Protein AF-A0A376MJS4-F1 (afdb_monomer_lite)

Secondary structure (DSSP, 8-state):
----GGG---TT---EEE-SS---HHHHHHHHHHHGGGT--GGGEEEEE--GGGSS-SEEPPTT-------------

Organism: Escherichia coli (NCBI:txid562)

Radius of gyration: 15.2 Å; chains: 1; bounding box: 41×35×37 Å

InterPro domains:
  IPR042099 ANL, N-terminal domain [G3DSA:3.40.50.12780] (1-76)

Foldseek 3Di:
DPDPLVPAACLVLQADEDEPDPDDPVVLVVVCVSCVVRVDDQLNYKYFYADVVRVGTDDIDDGSRGDDDDDDDPPDD

Sequence (77 aa):
MKKDLAELDLSCWRVAGIGAEPISAEQLHQFAECFRQVNFDDKTFMPCYGLAENALAVSFSDEASGVVVNEVESRHP

pLDDT: mean 87.83, std 10.85, range [41.56, 97.44]

Structure (mmCIF, N/CA/C/O backbone):
data_AF-A0A376MJS4-F1
#
_entry.id   AF-A0A376MJS4-F1
#
loop_
_atom_site.group_PDB
_atom_site.id
_atom_site.type_symbol
_atom_site.label_atom_id
_atom_site.label_alt_id
_atom_site.label_comp_id
_atom_site.label_asym_id
_atom_site.label_entity_id
_atom_site.label_seq_id
_atom_site.pdbx_PDB_ins_code
_atom_site.Cartn_x
_atom_site.Cartn_y
_atom_site.Cartn_z
_atom_site.occupancy
_atom_site.B_iso_or_equiv
_atom_site.auth_seq_id
_atom_site.auth_comp_id
_atom_site.auth_asym_id
_atom_site.auth_atom_id
_atom_site.pdbx_PDB_model_num
ATOM 1 N N . MET A 1 1 ? 4.942 17.038 16.248 1.00 41.56 1 MET A N 1
ATOM 2 C CA . MET A 1 1 ? 3.849 17.836 15.655 1.00 41.56 1 MET A CA 1
ATOM 3 C C . MET A 1 1 ? 2.614 16.942 15.554 1.00 41.56 1 MET A C 1
ATOM 5 O O . MET A 1 1 ? 2.469 16.242 14.565 1.00 41.56 1 MET A O 1
ATOM 9 N N . LYS A 1 2 ? 1.777 16.878 16.601 1.00 52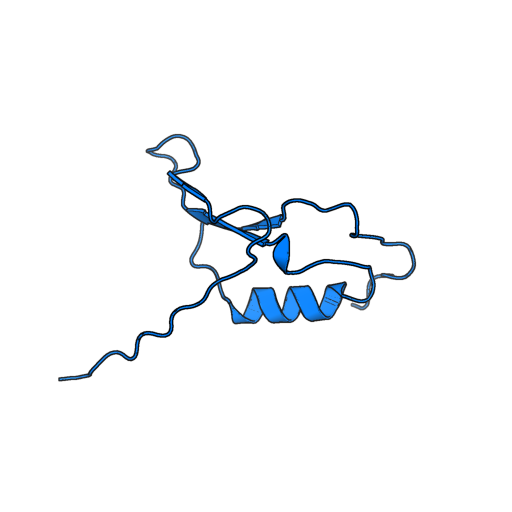.69 2 LYS A N 1
ATOM 10 C CA . LYS A 1 2 ? 0.439 16.273 16.501 1.00 52.69 2 LYS A CA 1
ATOM 11 C C . LYS A 1 2 ? -0.446 17.335 15.849 1.00 52.69 2 LYS A C 1
ATOM 13 O O . LYS A 1 2 ? -0.816 18.290 16.520 1.00 52.69 2 LYS A O 1
ATOM 18 N N . LYS A 1 3 ? -0.630 17.258 14.530 1.00 57.59 3 LYS 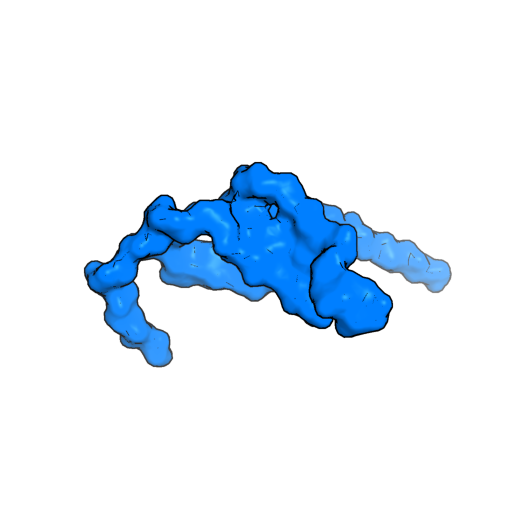A N 1
ATOM 19 C CA . LYS A 1 3 ? -1.646 18.061 13.834 1.00 57.59 3 LYS A CA 1
ATOM 20 C C . LYS A 1 3 ? -3.016 17.528 14.257 1.00 57.59 3 LYS A C 1
ATOM 22 O O . LYS A 1 3 ? -3.135 16.320 14.451 1.00 57.59 3 LYS A O 1
ATOM 27 N N . ASP A 1 4 ? -3.995 18.409 14.440 1.00 70.06 4 ASP A N 1
ATOM 28 C CA . ASP A 1 4 ? -5.359 18.044 14.829 1.00 70.06 4 ASP A CA 1
ATOM 29 C C . ASP A 1 4 ? -5.972 17.091 13.799 1.00 70.06 4 ASP A C 1
ATOM 31 O O . ASP A 1 4 ? -6.472 17.491 12.755 1.00 70.06 4 ASP A O 1
ATOM 35 N N . LEU A 1 5 ? -5.903 15.797 14.103 1.00 77.44 5 LEU A N 1
ATOM 36 C CA . LEU A 1 5 ? -6.592 14.739 13.370 1.00 77.44 5 LEU A CA 1
ATOM 37 C C . LEU A 1 5 ? -8.092 14.710 13.712 1.00 77.44 5 LEU A C 1
ATOM 39 O O . LEU A 1 5 ? -8.840 13.976 13.088 1.00 77.44 5 LEU A O 1
ATOM 43 N N . ALA A 1 6 ? -8.534 15.502 14.695 1.00 75.88 6 ALA A N 1
ATOM 44 C CA . ALA A 1 6 ? -9.889 15.464 15.240 1.00 75.88 6 ALA A CA 1
ATOM 45 C C . ALA A 1 6 ? -10.995 15.796 14.219 1.00 75.88 6 ALA A C 1
ATOM 47 O O . ALA A 1 6 ? -12.133 15.385 14.417 1.00 75.88 6 ALA A O 1
ATOM 48 N N . GLU A 1 7 ? -10.670 16.515 13.142 1.00 87.19 7 GLU A N 1
ATOM 49 C CA . GLU A 1 7 ? -11.632 16.928 12.108 1.00 87.19 7 GLU A CA 1
ATOM 50 C C . GLU A 1 7 ? -11.475 16.160 10.786 1.00 87.19 7 GLU A C 1
ATOM 52 O O . GLU A 1 7 ? -12.205 16.419 9.830 1.00 87.19 7 GLU A O 1
ATOM 57 N N . LEU A 1 8 ? -10.517 15.234 10.700 1.00 93.12 8 LEU A N 1
ATOM 58 C CA . LEU A 1 8 ? -10.235 14.506 9.469 1.00 93.12 8 LEU A CA 1
ATOM 59 C C . LEU A 1 8 ? -11.029 13.193 9.435 1.00 93.12 8 LEU A C 1
ATOM 61 O O . LEU A 1 8 ? -11.029 12.435 10.400 1.00 93.12 8 LEU A O 1
ATOM 65 N N . ASP A 1 9 ? -11.662 12.913 8.298 1.00 95.00 9 ASP A N 1
ATOM 66 C CA . ASP A 1 9 ? -12.269 11.620 7.980 1.00 95.00 9 ASP A CA 1
ATOM 67 C C . ASP A 1 9 ? -11.784 11.182 6.594 1.00 95.00 9 ASP A C 1
ATOM 69 O O . ASP A 1 9 ? -12.052 11.841 5.588 1.00 95.00 9 ASP A O 1
ATOM 73 N N . LEU A 1 10 ? -11.023 10.090 6.549 1.00 96.62 10 LEU A N 1
ATOM 74 C CA . LEU A 1 10 ? -10.414 9.527 5.345 1.00 96.62 10 LEU A CA 1
ATOM 75 C C . LEU A 1 10 ? -11.193 8.329 4.793 1.00 96.62 10 LEU A C 1
ATOM 77 O O . LEU A 1 10 ? -10.728 7.699 3.845 1.00 96.62 10 LEU A O 1
ATOM 81 N N . SER A 1 11 ? -12.397 8.058 5.305 1.00 95.88 11 SER A N 1
ATOM 82 C CA . SER A 1 11 ? -13.250 6.960 4.830 1.00 95.88 11 SER A CA 1
ATOM 83 C C . SER A 1 11 ? -13.598 7.047 3.336 1.00 95.88 11 SER A C 1
ATOM 85 O O . SER A 1 11 ? -13.907 6.039 2.703 1.00 95.88 11 SER A O 1
ATOM 87 N N . CYS A 1 12 ? -13.529 8.242 2.740 1.00 95.69 12 CYS A N 1
ATOM 88 C CA . CYS A 1 12 ? -13.787 8.464 1.317 1.00 95.69 12 CYS A CA 1
ATOM 89 C C . CYS A 1 12 ? -12.562 8.240 0.413 1.00 95.69 12 CYS A C 1
ATOM 91 O O . CYS A 1 12 ? -12.690 8.270 -0.817 1.00 95.69 12 CYS A O 1
ATOM 93 N N . TRP A 1 13 ? -11.371 8.036 0.982 1.00 96.12 13 TRP A N 1
ATOM 94 C CA . TRP A 1 13 ? -10.141 7.914 0.212 1.00 96.12 13 TRP A CA 1
ATOM 95 C C . TRP A 1 13 ? -10.039 6.530 -0.428 1.00 96.12 13 TRP A C 1
ATOM 97 O O . TRP A 1 13 ? -9.453 5.617 0.123 1.00 96.12 13 TRP A O 1
ATOM 107 N N . ARG A 1 14 ? -10.603 6.367 -1.627 1.00 94.19 14 ARG A N 1
ATOM 108 C CA . ARG A 1 14 ? -10.669 5.063 -2.311 1.00 94.19 14 ARG A CA 1
ATOM 109 C C . ARG A 1 14 ? -9.321 4.551 -2.837 1.00 94.19 14 ARG A C 1
ATOM 111 O O . ARG A 1 14 ? -9.111 3.347 -2.890 1.00 94.19 14 ARG A O 1
ATOM 118 N N . VAL A 1 15 ? -8.438 5.457 -3.268 1.00 94.25 15 VAL A N 1
ATOM 119 C CA . VAL A 1 15 ? -7.146 5.119 -3.890 1.00 94.25 15 VAL A CA 1
ATOM 120 C C . VAL A 1 15 ? -6.045 6.054 -3.391 1.00 94.25 15 VAL A C 1
ATOM 122 O O . VAL A 1 15 ? -6.001 7.234 -3.751 1.00 94.25 15 VAL A O 1
ATOM 125 N N . ALA A 1 16 ? -5.125 5.514 -2.601 1.00 95.31 16 ALA A N 1
ATOM 126 C CA . ALA A 1 16 ? -3.906 6.155 -2.130 1.00 95.31 16 ALA A CA 1
ATOM 127 C C . ALA A 1 16 ? -2.714 5.689 -2.987 1.00 95.31 16 ALA A C 1
ATOM 129 O O . ALA A 1 16 ? -2.024 4.724 -2.659 1.00 95.31 16 ALA A O 1
ATOM 130 N N . GLY A 1 17 ? -2.503 6.356 -4.128 1.00 93.00 17 GLY A N 1
ATOM 131 C CA . GLY A 1 17 ? -1.427 6.028 -5.070 1.00 93.00 17 GLY A CA 1
ATOM 132 C C . GLY A 1 17 ? -0.033 6.338 -4.514 1.00 93.00 17 GLY A C 1
ATOM 133 O O . GLY A 1 17 ? 0.198 7.444 -4.027 1.00 93.00 17 GLY A O 1
ATOM 134 N N . ILE A 1 18 ? 0.895 5.382 -4.611 1.00 93.56 18 ILE A N 1
ATOM 135 C CA . ILE A 1 18 ? 2.282 5.508 -4.125 1.00 93.56 18 ILE A CA 1
ATOM 136 C C . ILE A 1 18 ? 3.230 5.041 -5.224 1.00 93.56 18 ILE A C 1
ATOM 138 O O . ILE A 1 18 ? 3.073 3.931 -5.712 1.00 93.56 18 ILE A O 1
ATOM 142 N N . GLY A 1 19 ? 4.240 5.822 -5.593 1.00 90.81 19 GLY A N 1
ATOM 143 C CA . GLY A 1 19 ? 5.173 5.410 -6.640 1.00 90.81 19 GLY A CA 1
ATOM 144 C C . GLY A 1 19 ? 6.348 6.360 -6.807 1.00 90.81 19 GLY A C 1
ATOM 145 O O . GLY A 1 19 ? 6.697 7.084 -5.879 1.00 90.81 19 GLY A O 1
ATOM 146 N N . ALA A 1 20 ? 6.926 6.356 -8.010 1.00 86.12 20 ALA A N 1
ATOM 147 C CA . ALA A 1 20 ? 8.104 7.123 -8.445 1.00 86.12 20 ALA A CA 1
ATOM 148 C C . ALA A 1 20 ? 9.456 6.698 -7.838 1.00 86.12 20 ALA A C 1
ATOM 150 O O . ALA A 1 20 ? 10.465 6.744 -8.537 1.00 86.12 20 ALA A O 1
ATOM 151 N N . GLU A 1 21 ? 9.487 6.227 -6.594 1.00 89.38 21 GLU A N 1
ATOM 152 C CA . GLU A 1 21 ? 10.699 5.776 -5.895 1.00 89.38 21 GLU A CA 1
ATOM 153 C C . GLU A 1 21 ? 10.502 4.383 -5.265 1.00 89.38 21 GLU A C 1
ATOM 155 O O . GLU A 1 21 ? 9.363 3.911 -5.185 1.00 89.38 21 GLU A O 1
ATOM 160 N N . PRO A 1 22 ? 11.576 3.690 -4.821 1.00 91.31 22 PRO A N 1
ATOM 161 C CA . PRO A 1 22 ? 11.441 2.450 -4.061 1.00 91.31 22 PRO A CA 1
ATOM 162 C C . PRO A 1 22 ? 10.512 2.625 -2.855 1.00 91.31 22 PRO A C 1
ATOM 164 O O . PRO A 1 22 ? 10.762 3.429 -1.958 1.00 91.31 22 PRO A O 1
ATOM 167 N N . ILE A 1 23 ? 9.428 1.856 -2.843 1.00 91.69 23 ILE A N 1
ATOM 168 C CA . ILE A 1 23 ? 8.360 1.986 -1.853 1.00 91.69 23 ILE A CA 1
ATOM 169 C C . ILE A 1 23 ? 8.752 1.232 -0.577 1.00 91.69 23 ILE A C 1
ATOM 171 O O . ILE A 1 23 ? 8.984 0.024 -0.609 1.00 91.69 23 ILE A O 1
ATOM 175 N N . SER A 1 24 ? 8.788 1.930 0.561 1.00 94.12 24 SER A N 1
ATOM 176 C CA . SER A 1 24 ? 9.041 1.316 1.869 1.00 94.12 24 SER A CA 1
ATOM 177 C C . SER A 1 24 ? 7.751 0.790 2.498 1.00 94.12 24 SER A C 1
ATOM 179 O O . SER A 1 24 ? 6.876 1.563 2.893 1.00 94.12 24 SER A O 1
ATOM 181 N N . ALA A 1 25 ? 7.657 -0.532 2.654 1.00 93.69 25 ALA A N 1
ATOM 182 C CA . ALA A 1 25 ? 6.536 -1.173 3.342 1.00 93.69 25 ALA A CA 1
ATOM 183 C C . ALA A 1 25 ? 6.394 -0.705 4.802 1.00 93.69 25 ALA A C 1
ATOM 185 O O . ALA A 1 25 ? 5.282 -0.497 5.284 1.00 93.69 25 ALA A O 1
ATOM 186 N N . GLU A 1 26 ? 7.515 -0.479 5.493 1.00 94.88 26 GLU A N 1
ATOM 187 C CA . GLU A 1 26 ? 7.520 -0.005 6.879 1.00 94.88 26 GLU A CA 1
ATOM 188 C C . GLU A 1 26 ? 6.895 1.390 6.999 1.00 94.88 26 GLU A C 1
ATOM 190 O O . GLU A 1 26 ? 6.077 1.633 7.887 1.00 94.88 26 GLU A O 1
ATOM 195 N N . GLN A 1 27 ? 7.231 2.302 6.082 1.00 96.31 27 GLN A N 1
ATOM 196 C CA . GLN A 1 27 ? 6.671 3.655 6.090 1.00 96.31 27 GLN A CA 1
ATOM 197 C C . GLN A 1 27 ? 5.166 3.647 5.811 1.00 96.31 27 GLN A C 1
ATOM 199 O O . GLN A 1 27 ? 4.426 4.398 6.446 1.00 96.31 27 GLN A O 1
ATOM 204 N N . LEU A 1 28 ? 4.696 2.778 4.909 1.00 95.62 28 LEU A N 1
ATOM 205 C CA . LEU A 1 28 ? 3.264 2.624 4.637 1.00 95.62 28 LEU A CA 1
ATOM 206 C C . LEU A 1 28 ? 2.512 2.060 5.844 1.00 95.62 28 LEU A C 1
ATOM 208 O O . LEU A 1 28 ? 1.440 2.564 6.180 1.00 95.62 28 LEU A O 1
ATOM 212 N N . HIS A 1 29 ? 3.098 1.094 6.553 1.00 95.75 29 HIS A N 1
ATOM 213 C CA . HIS A 1 29 ? 2.542 0.592 7.807 1.00 95.75 29 HIS A CA 1
ATOM 214 C C . HIS A 1 29 ? 2.462 1.699 8.873 1.00 95.75 29 HIS A C 1
ATOM 216 O O . HIS A 1 29 ? 1.410 1.914 9.470 1.00 95.75 29 HIS A O 1
ATOM 222 N N . GLN A 1 30 ? 3.540 2.463 9.080 1.00 97.44 30 GLN A N 1
ATOM 223 C CA . GLN A 1 30 ? 3.551 3.584 10.030 1.00 97.44 30 GLN A CA 1
ATOM 224 C C . GLN A 1 30 ? 2.521 4.667 9.668 1.00 97.44 30 GLN A C 1
ATOM 226 O O . GLN A 1 30 ? 1.870 5.219 10.558 1.00 97.44 30 GLN A O 1
ATOM 231 N N . PHE A 1 31 ? 2.344 4.959 8.376 1.00 96.38 31 PHE A N 1
ATOM 232 C CA . PHE A 1 31 ? 1.316 5.880 7.892 1.00 96.38 31 PHE A CA 1
ATOM 233 C C . PHE A 1 31 ? -0.089 5.357 8.205 1.00 96.38 31 PHE A C 1
ATOM 235 O O . PHE A 1 31 ? -0.889 6.081 8.798 1.00 96.38 31 PHE A O 1
ATOM 242 N N . ALA A 1 32 ? -0.377 4.101 7.859 1.00 96.56 32 ALA A N 1
ATOM 243 C CA . ALA A 1 32 ? -1.675 3.490 8.116 1.00 96.56 32 ALA A CA 1
ATOM 244 C C . ALA A 1 32 ? -2.022 3.514 9.610 1.00 96.56 32 ALA A C 1
ATOM 246 O O . ALA A 1 32 ? -3.109 3.953 9.972 1.00 96.56 32 ALA A O 1
ATOM 247 N N . GLU A 1 33 ? -1.086 3.148 10.489 1.00 96.81 33 GLU A N 1
ATOM 248 C CA . GLU A 1 33 ? -1.290 3.218 11.942 1.00 96.81 33 GLU A CA 1
ATOM 249 C C . GLU A 1 33 ? -1.558 4.651 12.427 1.00 96.81 33 GLU A C 1
ATOM 251 O O . GLU A 1 33 ? -2.432 4.874 13.265 1.00 96.81 33 GLU A O 1
ATOM 256 N N . CYS A 1 34 ? -0.853 5.643 11.876 1.00 95.44 34 CYS A N 1
ATOM 257 C CA . CYS A 1 34 ? -1.041 7.049 12.235 1.00 95.44 34 CYS A CA 1
ATOM 258 C C . CYS A 1 34 ? -2.451 7.559 11.889 1.00 95.44 34 CYS A C 1
ATOM 260 O O . CYS A 1 34 ? -3.056 8.294 12.674 1.00 95.44 34 CYS A O 1
ATOM 262 N N . PHE A 1 35 ? -2.981 7.160 10.729 1.00 96.06 35 PHE A N 1
ATOM 263 C CA . PHE A 1 35 ? -4.246 7.663 10.187 1.00 96.06 35 PHE A CA 1
ATOM 264 C C . PHE A 1 35 ? -5.437 6.709 10.373 1.00 96.06 35 PHE A C 1
ATOM 266 O O . PHE A 1 35 ? -6.570 7.081 10.068 1.00 96.06 35 PHE A O 1
ATOM 273 N N . ARG A 1 36 ? -5.240 5.521 10.955 1.00 95.25 36 ARG A N 1
ATOM 274 C CA . ARG A 1 36 ? -6.332 4.577 11.248 1.00 95.25 36 ARG A CA 1
ATOM 275 C C . ARG A 1 36 ? -7.429 5.205 12.110 1.00 95.25 36 ARG A C 1
ATOM 277 O O . ARG A 1 36 ? -8.607 4.957 11.887 1.00 95.25 36 ARG A O 1
ATOM 284 N N . GLN A 1 37 ? -7.055 6.061 13.064 1.00 94.81 37 GLN A N 1
ATOM 285 C CA . GLN A 1 37 ? -8.004 6.754 13.950 1.00 94.81 37 GLN A CA 1
ATOM 286 C C . GLN A 1 37 ? -8.922 7.764 13.236 1.00 94.81 37 GLN A C 1
ATOM 288 O O . GLN A 1 37 ? -9.895 8.215 13.830 1.00 94.81 37 GLN A O 1
ATOM 293 N N . VAL A 1 38 ? -8.611 8.121 11.987 1.00 96.50 38 VAL A N 1
ATOM 294 C CA . VAL A 1 38 ? -9.417 9.002 11.128 1.00 96.50 38 VAL A CA 1
ATOM 295 C C . VAL A 1 38 ? -9.963 8.244 9.918 1.00 96.50 38 VAL A C 1
ATOM 297 O O . VAL A 1 38 ? -10.105 8.804 8.838 1.00 96.50 38 VAL A O 1
ATOM 300 N N . ASN A 1 39 ? -10.255 6.953 10.095 1.00 96.62 39 ASN A N 1
ATOM 301 C CA . ASN A 1 39 ? -10.873 6.068 9.101 1.00 96.62 39 ASN A CA 1
ATOM 302 C C . ASN A 1 39 ? -10.082 5.888 7.795 1.00 96.62 39 ASN A C 1
ATOM 304 O O . ASN A 1 39 ? -10.676 5.622 6.752 1.00 96.62 39 ASN A O 1
ATOM 308 N N . PHE A 1 40 ? -8.753 6.012 7.829 1.00 96.94 40 PHE A N 1
ATOM 309 C CA . PHE A 1 40 ? -7.937 5.561 6.704 1.00 96.94 40 PHE A CA 1
ATOM 310 C C . PHE A 1 40 ? -7.950 4.028 6.619 1.00 96.94 40 PHE A C 1
ATOM 312 O O . PHE A 1 40 ? -7.682 3.353 7.616 1.00 96.94 40 PHE A O 1
ATOM 319 N N . ASP A 1 41 ? -8.233 3.493 5.432 1.00 96.44 41 ASP A N 1
ATOM 320 C CA . ASP A 1 41 ? -8.187 2.060 5.130 1.00 96.44 41 ASP A CA 1
ATOM 321 C C . ASP A 1 41 ? -6.898 1.737 4.358 1.00 96.44 41 ASP A C 1
ATOM 323 O O . ASP A 1 41 ? -6.687 2.234 3.252 1.00 96.44 41 ASP A O 1
ATOM 327 N N . ASP A 1 42 ? -6.023 0.903 4.926 1.00 96.00 42 ASP A N 1
ATOM 328 C CA . ASP A 1 42 ? -4.745 0.522 4.306 1.00 96.00 42 ASP A CA 1
ATOM 329 C C . ASP A 1 42 ? -4.910 -0.260 2.993 1.00 96.00 42 ASP A C 1
ATOM 331 O O . ASP A 1 42 ? -4.007 -0.258 2.151 1.00 96.00 42 ASP A O 1
ATOM 335 N N . LYS A 1 43 ? -6.092 -0.827 2.742 1.00 95.88 43 LYS A N 1
ATOM 336 C CA . LYS A 1 43 ? -6.426 -1.465 1.464 1.00 95.88 43 LYS A CA 1
ATOM 337 C C . LYS A 1 43 ? -6.479 -0.485 0.303 1.00 95.88 43 LYS A C 1
ATOM 339 O O . LYS A 1 43 ? -6.381 -0.894 -0.851 1.00 95.88 43 LYS A O 1
ATOM 344 N N . THR A 1 44 ? -6.622 0.802 0.598 1.00 95.94 44 THR A N 1
ATOM 345 C CA . THR A 1 44 ? -6.686 1.868 -0.405 1.00 95.94 44 THR A CA 1
ATOM 346 C C . THR A 1 44 ? -5.317 2.163 -1.009 1.00 95.94 44 THR A C 1
ATOM 348 O O . THR A 1 44 ? -5.248 2.795 -2.065 1.00 95.94 44 THR A O 1
ATOM 351 N N . PHE A 1 45 ? -4.227 1.698 -0.386 1.00 96.38 45 PHE A N 1
ATOM 352 C CA . PHE A 1 45 ? -2.893 1.821 -0.954 1.00 96.38 45 PHE A CA 1
ATOM 353 C C . PHE A 1 45 ? -2.815 1.159 -2.327 1.00 96.38 45 PHE A C 1
ATOM 355 O O . PHE A 1 45 ? -3.142 -0.014 -2.494 1.00 96.38 45 PHE A O 1
ATOM 362 N N . MET A 1 46 ? -2.324 1.925 -3.299 1.00 94.81 46 MET A N 1
ATOM 363 C CA . MET A 1 46 ? -2.116 1.469 -4.666 1.00 94.81 46 MET A CA 1
ATOM 364 C C . MET A 1 46 ? -0.686 1.795 -5.113 1.00 94.81 46 MET A C 1
ATOM 366 O O . MET A 1 46 ? -0.451 2.840 -5.733 1.00 94.81 46 MET A O 1
ATOM 370 N N . PRO A 1 47 ? 0.290 0.933 -4.773 1.00 92.00 47 PRO A N 1
ATOM 371 C CA . PRO A 1 47 ? 1.625 0.987 -5.344 1.00 92.00 47 PRO A CA 1
ATOM 372 C C . PRO A 1 47 ? 1.595 1.026 -6.876 1.00 92.00 47 PRO A C 1
ATOM 374 O O . PRO A 1 47 ? 0.921 0.230 -7.534 1.00 92.00 47 PRO A O 1
ATOM 377 N N . CYS A 1 48 ? 2.349 1.949 -7.454 1.00 90.69 48 CYS A N 1
ATOM 378 C CA . CYS A 1 48 ? 2.508 2.107 -8.884 1.00 90.69 48 CYS A CA 1
ATOM 379 C C . CYS A 1 48 ? 3.976 2.319 -9.252 1.00 90.69 48 CYS A C 1
ATOM 381 O O . CYS A 1 48 ? 4.772 2.886 -8.501 1.00 90.69 48 CYS A O 1
ATOM 383 N N . TYR A 1 49 ? 4.333 1.849 -10.440 1.00 89.88 49 TYR A N 1
ATOM 384 C CA . TYR A 1 49 ? 5.647 2.054 -11.032 1.00 89.88 49 TYR A CA 1
ATOM 385 C C . TYR A 1 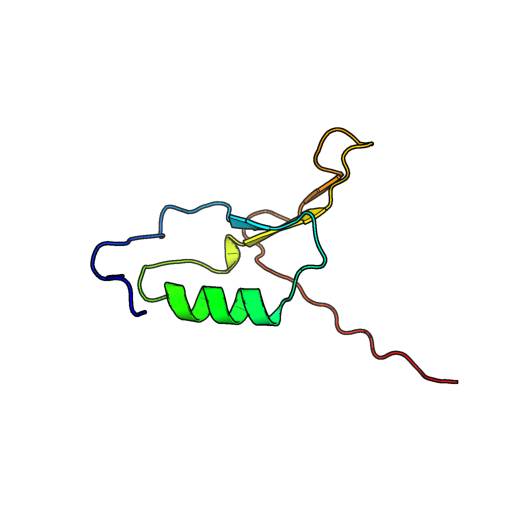49 ? 5.487 2.843 -12.323 1.00 89.88 49 TYR A C 1
ATOM 387 O O . TYR A 1 49 ? 4.536 2.635 -13.078 1.00 89.88 49 TYR A O 1
ATOM 395 N N . GLY A 1 50 ? 6.415 3.756 -12.572 1.00 87.44 50 GLY A N 1
ATOM 396 C CA . GLY A 1 50 ? 6.346 4.691 -13.676 1.00 87.44 50 GLY A CA 1
ATOM 397 C C . GLY A 1 50 ? 7.703 5.309 -13.968 1.00 87.44 50 GLY A C 1
ATOM 398 O O . GLY A 1 50 ? 8.577 5.348 -13.105 1.00 87.44 50 GLY A O 1
ATOM 399 N N . LEU A 1 51 ? 7.866 5.778 -15.199 1.00 87.50 51 LEU 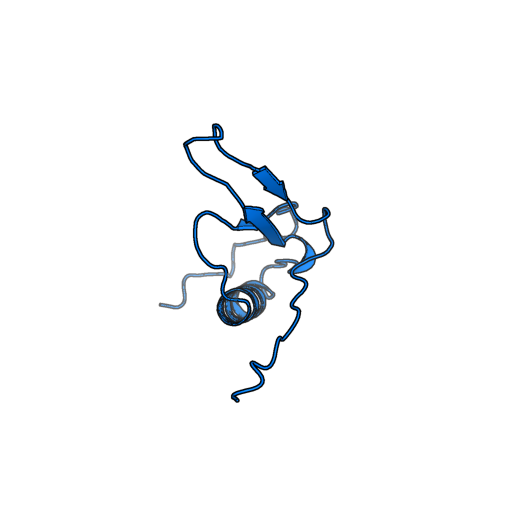A N 1
ATOM 400 C CA . LEU A 1 51 ? 9.054 6.478 -15.673 1.00 87.50 51 LEU A CA 1
ATOM 401 C C . LEU A 1 51 ? 8.649 7.495 -16.742 1.00 87.50 51 LEU A C 1
ATOM 403 O O . LEU A 1 51 ? 7.685 7.278 -17.482 1.00 87.50 51 LEU A O 1
ATOM 407 N N . ALA A 1 52 ? 9.374 8.610 -16.820 1.00 84.56 52 ALA A N 1
ATOM 408 C CA . ALA A 1 52 ? 9.038 9.712 -17.720 1.00 84.56 52 ALA A CA 1
ATOM 409 C C . ALA A 1 52 ? 9.093 9.286 -19.198 1.00 84.56 52 ALA A C 1
ATOM 411 O O . ALA A 1 52 ? 8.271 9.710 -20.010 1.00 84.56 52 ALA A O 1
ATOM 412 N N . GLU A 1 53 ? 10.011 8.385 -19.542 1.00 87.62 53 GLU A N 1
ATOM 413 C CA . GLU A 1 53 ? 10.192 7.835 -20.886 1.00 87.62 53 GLU A CA 1
ATOM 414 C C . GLU A 1 53 ? 9.013 6.944 -21.322 1.00 87.62 53 GLU A C 1
ATOM 416 O O . GLU A 1 53 ? 8.880 6.640 -22.506 1.00 87.62 53 GLU A O 1
ATOM 421 N N . ASN A 1 54 ? 8.119 6.571 -20.395 1.00 83.06 54 ASN A N 1
ATOM 422 C CA . ASN A 1 54 ? 6.856 5.881 -20.669 1.00 83.06 54 ASN A CA 1
ATOM 423 C C . ASN A 1 54 ? 5.627 6.740 -20.308 1.00 83.06 54 ASN A C 1
ATOM 425 O O . ASN A 1 54 ? 4.600 6.234 -19.864 1.00 83.06 54 ASN A O 1
ATOM 429 N N . ALA A 1 55 ? 5.736 8.056 -20.509 1.00 79.69 55 ALA A N 1
ATOM 430 C CA . ALA A 1 55 ? 4.723 9.082 -20.252 1.00 79.69 55 ALA A CA 1
ATOM 431 C C . ALA A 1 55 ? 4.396 9.339 -18.770 1.00 79.69 55 ALA A C 1
ATOM 433 O O . ALA A 1 55 ? 4.444 10.498 -18.362 1.00 79.69 55 ALA A O 1
ATOM 434 N N . LEU A 1 56 ? 4.061 8.321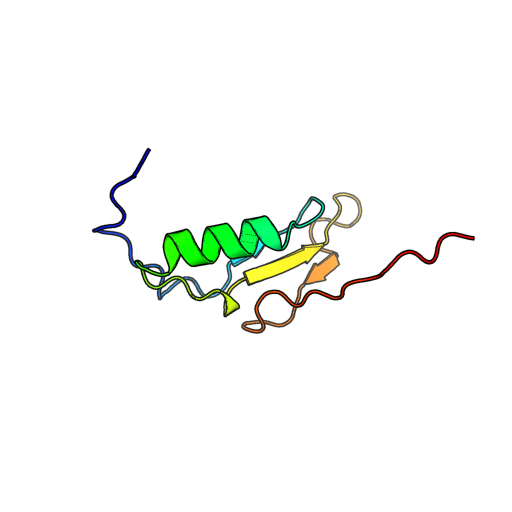 -17.966 1.00 77.81 56 LEU A N 1
ATOM 435 C CA . LEU A 1 56 ? 3.825 8.509 -16.526 1.00 77.81 56 LEU A CA 1
ATOM 436 C C . LEU A 1 56 ? 3.830 7.208 -15.714 1.00 77.81 56 LEU A C 1
ATOM 438 O O . LEU A 1 56 ? 4.629 7.076 -14.794 1.00 77.81 56 LEU A O 1
ATOM 442 N N . ALA A 1 57 ? 2.939 6.261 -16.023 1.00 81.25 57 ALA A N 1
ATOM 443 C CA . ALA A 1 57 ? 2.725 5.049 -15.233 1.00 81.25 57 ALA A CA 1
ATOM 444 C C . ALA A 1 57 ? 2.774 3.801 -16.116 1.00 81.25 57 ALA A C 1
ATOM 446 O O . ALA A 1 57 ? 2.170 3.764 -17.185 1.00 81.25 57 ALA A O 1
ATOM 447 N N . VAL A 1 58 ? 3.481 2.784 -15.636 1.00 86.62 58 VAL A N 1
ATOM 448 C CA . VAL A 1 58 ? 3.720 1.511 -16.322 1.00 86.62 58 VAL A CA 1
ATOM 449 C C . VAL A 1 58 ? 2.864 0.398 -15.722 1.00 86.62 58 VAL A C 1
ATOM 451 O O . VAL A 1 58 ? 2.307 -0.409 -16.460 1.00 86.62 58 VAL A O 1
ATOM 454 N N . SER A 1 59 ? 2.733 0.347 -14.393 1.00 86.81 59 SER A N 1
ATOM 455 C CA . SER A 1 59 ? 1.940 -0.679 -13.707 1.00 86.81 59 SER A CA 1
ATOM 456 C C . SER A 1 59 ? 1.323 -0.169 -12.410 1.00 86.81 59 SER A C 1
ATOM 458 O O . SER A 1 59 ? 1.885 0.703 -11.744 1.00 86.81 59 SER A O 1
ATOM 460 N N . PHE A 1 60 ? 0.205 -0.782 -12.029 1.00 88.50 60 PHE A N 1
ATOM 461 C CA . PHE A 1 60 ? -0.537 -0.530 -10.795 1.00 88.50 60 PHE A CA 1
ATOM 462 C C . PHE A 1 60 ? -0.830 -1.860 -10.097 1.00 88.50 60 PHE A C 1
ATOM 464 O O . PHE A 1 60 ? -1.026 -2.869 -10.776 1.00 88.50 60 PHE A O 1
ATOM 471 N N . SER A 1 61 ? -0.859 -1.865 -8.766 1.00 84.38 61 SER A N 1
ATOM 472 C CA . SER A 1 61 ? -1.424 -2.977 -7.997 1.00 84.38 61 SER A CA 1
ATOM 473 C C . SER A 1 61 ? -2.944 -3.055 -8.171 1.00 84.38 61 SER A C 1
ATOM 475 O O . SER A 1 61 ? -3.585 -2.069 -8.542 1.00 84.38 61 SER A O 1
ATOM 477 N N . ASP A 1 62 ? -3.527 -4.209 -7.850 1.00 85.75 62 ASP A N 1
ATOM 478 C CA . ASP A 1 62 ? -4.979 -4.386 -7.888 1.00 85.75 62 ASP A CA 1
ATOM 479 C C . ASP A 1 62 ? -5.687 -3.412 -6.931 1.00 85.75 62 ASP A C 1
ATOM 481 O O . ASP A 1 62 ? -5.222 -3.156 -5.814 1.00 85.75 62 ASP A O 1
ATOM 485 N N . GLU A 1 63 ? -6.829 -2.869 -7.362 1.00 79.56 63 GLU A N 1
ATOM 486 C CA . GLU A 1 63 ? -7.630 -1.950 -6.548 1.00 79.56 63 GLU A CA 1
ATOM 487 C C . GLU A 1 63 ? -8.085 -2.628 -5.246 1.00 79.56 63 GLU A C 1
ATOM 489 O O . GLU A 1 63 ? -8.483 -3.793 -5.240 1.00 79.56 63 GLU A O 1
ATOM 494 N N . ALA A 1 64 ? -8.047 -1.880 -4.138 1.00 79.25 64 ALA A N 1
ATOM 495 C CA . ALA A 1 64 ? -8.496 -2.322 -2.815 1.00 79.25 64 ALA A CA 1
ATOM 496 C C . ALA A 1 64 ? -7.776 -3.574 -2.259 1.00 79.25 64 ALA A C 1
ATOM 498 O O . ALA A 1 64 ? -8.273 -4.215 -1.328 1.00 79.25 64 ALA A O 1
ATOM 499 N N . SER A 1 65 ? -6.614 -3.935 -2.817 1.00 84.88 65 SER A N 1
ATOM 500 C CA . SER A 1 65 ? -5.803 -5.068 -2.350 1.00 84.88 65 SER A CA 1
ATOM 501 C C . SER A 1 65 ? -4.810 -4.697 -1.242 1.00 84.88 65 SER A C 1
ATOM 503 O O . SER A 1 65 ? -4.326 -5.583 -0.536 1.00 84.88 65 SER A O 1
ATOM 505 N N . GLY A 1 66 ? -4.550 -3.401 -1.045 1.00 88.31 66 GLY A N 1
ATOM 506 C CA . GLY A 1 66 ? -3.501 -2.914 -0.155 1.00 88.31 66 GLY A CA 1
ATOM 507 C C . GLY A 1 66 ? -2.095 -3.278 -0.636 1.00 88.31 66 GLY A C 1
ATOM 508 O O . GLY A 1 66 ? -1.863 -3.669 -1.780 1.00 88.31 66 GLY A O 1
ATOM 509 N N . VAL A 1 67 ? -1.116 -3.132 0.255 1.00 89.81 67 VAL A N 1
ATOM 510 C CA . VAL A 1 67 ? 0.289 -3.430 -0.054 1.00 89.81 67 VAL A CA 1
ATOM 511 C C . VAL A 1 67 ? 0.561 -4.921 0.143 1.00 89.81 67 VAL A C 1
ATOM 513 O O . VAL A 1 67 ? 0.432 -5.435 1.252 1.00 89.81 67 VAL A O 1
ATOM 516 N N . VAL A 1 68 ? 1.016 -5.600 -0.911 1.00 90.12 68 VAL A N 1
ATOM 517 C CA . VAL A 1 68 ? 1.523 -6.979 -0.838 1.00 90.12 68 VAL A CA 1
ATOM 518 C C . VAL A 1 68 ? 3.048 -6.953 -0.872 1.00 90.12 68 VAL A C 1
ATOM 520 O O . VAL A 1 68 ? 3.645 -6.425 -1.810 1.00 90.12 68 VAL A O 1
ATOM 523 N N . VAL A 1 69 ? 3.685 -7.536 0.144 1.00 91.06 69 VAL A N 1
ATOM 524 C CA . VAL A 1 69 ? 5.147 -7.566 0.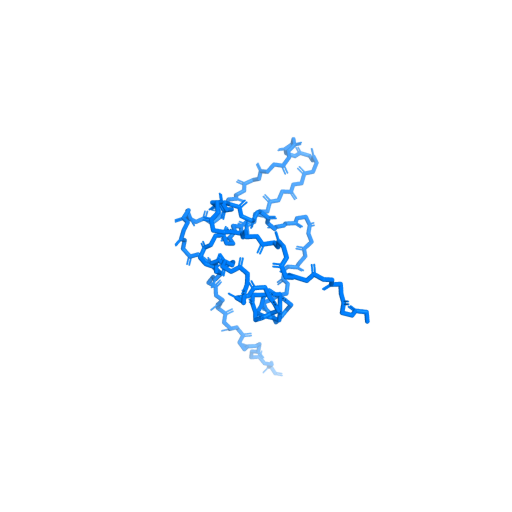289 1.00 91.06 69 VAL A CA 1
ATOM 525 C C . VAL A 1 69 ? 5.637 -9.001 0.162 1.00 91.06 69 VAL A C 1
ATOM 527 O O . VAL A 1 69 ? 5.145 -9.890 0.851 1.00 91.06 69 VAL A O 1
ATOM 530 N N . ASN A 1 70 ? 6.624 -9.216 -0.706 1.00 89.00 70 ASN A N 1
ATOM 531 C CA . ASN A 1 70 ? 7.363 -10.471 -0.777 1.00 89.00 70 ASN A CA 1
ATOM 532 C C . ASN A 1 70 ? 8.777 -10.232 -0.250 1.00 89.00 70 ASN A C 1
ATOM 534 O O . ASN A 1 70 ? 9.501 -9.391 -0.783 1.00 89.00 70 ASN A O 1
ATOM 538 N N . GLU A 1 71 ? 9.169 -10.974 0.781 1.00 88.62 71 GLU A N 1
ATOM 539 C CA . GLU A 1 71 ? 10.522 -10.916 1.328 1.00 88.62 71 GLU A CA 1
ATOM 540 C C . GLU A 1 71 ? 11.435 -11.867 0.553 1.00 88.62 71 GLU A C 1
ATOM 542 O O . GLU A 1 71 ? 11.146 -13.056 0.404 1.00 88.62 71 GLU A O 1
ATOM 547 N N . VAL A 1 72 ? 12.540 -11.332 0.033 1.00 87.94 72 VAL A N 1
ATOM 548 C CA . VAL A 1 72 ? 13.554 -12.111 -0.678 1.00 87.94 72 VAL A CA 1
ATOM 549 C C . VAL A 1 72 ? 14.833 -12.070 0.137 1.00 87.94 72 VAL A C 1
ATOM 551 O O . VAL A 1 72 ? 15.509 -11.045 0.207 1.00 87.94 72 VAL A O 1
ATOM 554 N N . GLU A 1 73 ? 15.176 -13.201 0.741 1.00 85.62 73 GLU A N 1
ATOM 555 C CA . GLU A 1 73 ? 16.469 -13.367 1.386 1.00 85.62 73 GLU A CA 1
ATOM 556 C C . GLU A 1 73 ? 17.536 -13.552 0.302 1.00 85.62 73 GLU A C 1
ATOM 558 O O . GLU A 1 73 ? 17.488 -14.483 -0.510 1.00 85.62 73 GLU A O 1
ATOM 563 N N . SER A 1 74 ? 18.507 -12.644 0.248 1.00 78.75 74 SER A N 1
ATOM 564 C CA . SER A 1 74 ? 19.641 -12.792 -0.653 1.00 78.75 74 SER A CA 1
ATOM 565 C C . SER A 1 74 ? 20.536 -13.913 -0.130 1.00 78.75 74 SER A C 1
ATOM 567 O O . SER A 1 74 ? 21.315 -13.726 0.804 1.00 78.75 74 SER A O 1
ATOM 569 N N . ARG A 1 75 ? 20.450 -15.103 -0.742 1.00 74.56 75 ARG A N 1
ATOM 570 C CA . ARG A 1 75 ? 21.454 -16.158 -0.540 1.00 74.56 75 ARG A CA 1
ATOM 571 C C . ARG A 1 75 ? 22.820 -15.595 -0.923 1.00 74.56 75 ARG A C 1
ATOM 573 O O . ARG A 1 75 ? 23.100 -15.395 -2.102 1.00 74.56 75 ARG A O 1
ATOM 580 N N . HIS A 1 76 ? 23.638 -15.308 0.082 1.00 62.44 76 HIS A N 1
ATOM 581 C CA . HIS A 1 76 ? 25.033 -14.944 -0.120 1.00 62.44 76 HIS A CA 1
ATOM 582 C C . HIS A 1 76 ? 25.798 -16.209 -0.557 1.00 62.44 76 HIS A C 1
ATOM 584 O O . HIS A 1 76 ? 25.610 -17.252 0.080 1.00 62.44 76 HIS A O 1
ATOM 590 N N . PRO A 1 77 ? 26.585 -16.164 -1.650 1.00 60.44 77 PRO A N 1
ATOM 591 C CA . PRO A 1 77 ? 27.536 -17.222 -1.982 1.00 60.44 77 PRO A CA 1
ATOM 592 C C . PRO A 1 77 ? 28.713 -17.267 -1.000 1.00 60.44 77 PRO A C 1
ATOM 594 O O . PRO A 1 77 ? 29.061 -16.205 -0.432 1.00 60.44 77 PRO A O 1
#